Protein AF-A0A3A3YVA7-F1 (afdb_monomer_lite)

Foldseek 3Di:
DAPVVLQVVLVVVCVVVQLDAPLPDRKGWDDWDWDQDPVGIWIWTWIDDPVDPDIEIEIEGPDPCLVPPVQDPPNDSVVSSVVVNNVVSCVSHDDCPPVQVVFDQDPVRYTYDYPCPPD

Secondary structure (DSSP, 8-state):
--HHHHHHHHHHHHHHHTTB-TTSSB-EEEEEEEEEETTEEEEEEEEE-TTSSSEEEEEEEE-GGGG-TTS-TT--HHHHHHHHHHHHHHHHHS--GGGGGGPEE-TT-EEEEETTTT-

Structure (mmCIF, N/CA/C/O backbone):
data_AF-A0A3A3YVA7-F1
#
_entry.id   AF-A0A3A3YVA7-F1
#
loop_
_atom_site.group_PDB
_atom_site.id
_atom_site.type_symbol
_atom_site.label_atom_id
_atom_site.label_alt_id
_atom_site.label_comp_id
_atom_site.label_asym_id
_atom_site.label_entity_id
_atom_site.label_seq_id
_atom_site.pdbx_PDB_ins_code
_atom_site.Cartn_x
_atom_site.Cartn_y
_atom_site.Cartn_z
_atom_site.occupancy
_atom_site.B_iso_or_equiv
_atom_site.auth_seq_id
_atom_site.auth_comp_id
_atom_site.auth_asym_id
_atom_site.auth_atom_id
_atom_site.pdbx_PDB_model_num
ATOM 1 N N . MET A 1 1 ? 15.789 -5.445 -16.934 1.00 52.16 1 MET A N 1
ATOM 2 C CA . MET A 1 1 ? 15.253 -6.389 -15.933 1.00 52.16 1 MET A CA 1
ATOM 3 C C . MET A 1 1 ? 13.742 -6.454 -16.047 1.00 52.16 1 MET A C 1
ATOM 5 O O . MET A 1 1 ? 13.151 -5.417 -16.361 1.00 52.16 1 MET A O 1
ATOM 9 N N . PRO A 1 2 ? 13.124 -7.625 -15.834 1.00 57.41 2 PRO A N 1
ATOM 10 C CA . PRO A 1 2 ? 11.679 -7.713 -15.665 1.00 57.41 2 PRO A CA 1
ATOM 11 C C . PRO A 1 2 ? 11.274 -6.990 -14.370 1.00 57.41 2 PRO A C 1
ATOM 13 O O . PRO A 1 2 ? 12.020 -7.004 -13.392 1.00 57.41 2 PRO A O 1
ATOM 16 N N . PHE A 1 3 ? 10.126 -6.320 -14.386 1.00 57.19 3 PHE A N 1
ATOM 17 C CA . PHE A 1 3 ? 9.582 -5.556 -13.258 1.00 57.19 3 PHE A CA 1
ATOM 18 C C . PHE A 1 3 ? 9.535 -6.372 -11.944 1.00 57.19 3 PHE A C 1
ATOM 20 O O . PHE A 1 3 ? 9.984 -5.893 -10.902 1.00 57.19 3 PHE A O 1
ATOM 27 N N . SER A 1 4 ? 9.185 -7.655 -12.056 1.00 64.56 4 SER A N 1
ATOM 28 C CA . SER A 1 4 ? 9.069 -8.616 -10.950 1.00 64.56 4 SER A CA 1
ATOM 29 C C . SER A 1 4 ? 10.298 -8.770 -10.048 1.00 64.56 4 SER A C 1
ATOM 31 O O . SER A 1 4 ? 10.169 -9.156 -8.885 1.00 64.56 4 SER A O 1
ATOM 33 N N . GLU A 1 5 ? 11.500 -8.473 -10.546 1.00 70.19 5 GLU A N 1
ATOM 34 C CA . GLU A 1 5 ? 12.735 -8.549 -9.760 1.00 70.19 5 GLU A CA 1
ATOM 35 C C . GLU A 1 5 ? 12.891 -7.346 -8.818 1.00 70.19 5 GLU A C 1
ATOM 37 O O . GLU A 1 5 ? 13.269 -7.513 -7.659 1.00 70.19 5 GLU A O 1
ATOM 42 N N . LE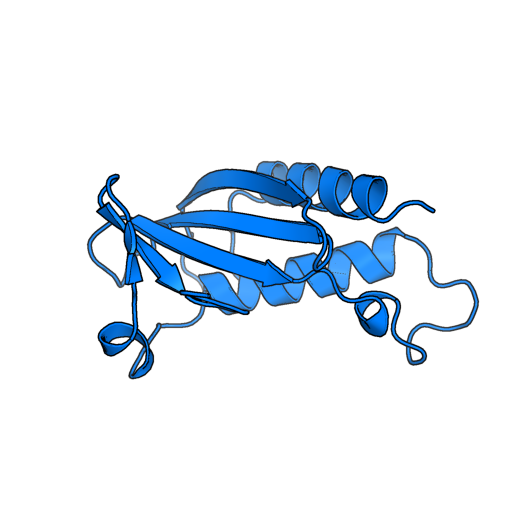U A 1 6 ? 12.519 -6.147 -9.278 1.00 65.88 6 LEU A N 1
ATOM 43 C CA . LEU A 1 6 ? 12.534 -4.923 -8.472 1.00 65.88 6 LEU A CA 1
ATOM 44 C C . LEU A 1 6 ? 11.522 -5.014 -7.327 1.00 65.88 6 LEU A C 1
ATOM 46 O O . LEU A 1 6 ? 11.852 -4.740 -6.175 1.00 65.88 6 LEU A O 1
ATOM 50 N N . ALA A 1 7 ? 10.311 -5.467 -7.635 1.00 65.12 7 ALA A N 1
ATOM 51 C CA . ALA A 1 7 ? 9.268 -5.652 -6.642 1.00 65.12 7 ALA A CA 1
ATOM 52 C C . ALA A 1 7 ? 9.630 -6.707 -5.583 1.00 65.12 7 ALA A C 1
ATOM 54 O O . ALA A 1 7 ? 9.389 -6.500 -4.394 1.00 65.12 7 ALA A O 1
ATOM 55 N N . ARG A 1 8 ? 10.273 -7.816 -5.976 1.00 68.38 8 ARG A N 1
ATOM 56 C CA . ARG A 1 8 ? 10.784 -8.805 -5.010 1.00 68.38 8 ARG A CA 1
ATOM 57 C C . ARG A 1 8 ? 11.834 -8.227 -4.073 1.00 68.38 8 ARG A C 1
ATOM 59 O O . ARG A 1 8 ? 11.801 -8.526 -2.883 1.00 68.38 8 ARG A O 1
ATOM 66 N N . LEU A 1 9 ? 12.764 -7.432 -4.591 1.00 71.88 9 LEU A N 1
ATOM 67 C CA . LEU A 1 9 ? 13.782 -6.793 -3.759 1.00 71.88 9 LEU A CA 1
ATOM 68 C C . LEU A 1 9 ? 13.155 -5.771 -2.803 1.00 71.88 9 LEU A C 1
ATOM 70 O O . LEU A 1 9 ? 13.581 -5.666 -1.657 1.00 71.88 9 LEU A O 1
ATOM 74 N N . LEU A 1 10 ? 12.111 -5.066 -3.243 1.00 68.88 10 LEU A N 1
ATOM 75 C CA . LEU A 1 10 ? 11.416 -4.076 -2.422 1.00 68.88 10 LEU A CA 1
ATOM 76 C C . LEU A 1 10 ? 10.705 -4.749 -1.242 1.00 68.88 10 LEU A C 1
ATOM 78 O O . LEU A 1 10 ? 10.802 -4.282 -0.110 1.00 68.88 10 LEU A O 1
ATOM 82 N N . LEU A 1 11 ? 10.074 -5.903 -1.489 1.00 68.31 11 LEU A N 1
ATOM 83 C CA . LEU A 1 11 ? 9.496 -6.746 -0.441 1.00 68.31 11 LEU A CA 1
ATOM 84 C C . LEU A 1 11 ? 10.544 -7.181 0.594 1.00 68.31 11 LEU A C 1
ATOM 86 O O . LEU A 1 11 ? 10.270 -7.127 1.791 1.00 68.31 11 LEU A O 1
ATOM 90 N N . GLN A 1 12 ? 11.740 -7.582 0.149 1.00 74.19 12 GLN A N 1
ATOM 91 C CA . GLN A 1 12 ? 12.823 -8.005 1.047 1.00 74.19 12 GLN A CA 1
ATOM 92 C C . GLN A 1 12 ? 13.328 -6.863 1.941 1.00 74.19 12 GLN A C 1
ATOM 94 O O . GLN A 1 12 ? 13.602 -7.083 3.121 1.00 74.19 12 GLN A O 1
ATOM 99 N N . GLU A 1 13 ? 13.443 -5.647 1.406 1.00 73.12 13 GLU A N 1
ATOM 100 C CA . GLU A 1 13 ? 13.903 -4.494 2.188 1.00 73.12 13 GLU A CA 1
ATOM 101 C C . GLU A 1 13 ? 12.823 -3.934 3.124 1.00 73.12 13 GLU A C 1
ATOM 103 O O . GLU A 1 13 ? 13.131 -3.529 4.249 1.00 73.12 13 GLU A O 1
ATOM 108 N N . LEU A 1 14 ? 11.547 -3.982 2.735 1.00 70.00 14 LEU A N 1
ATOM 109 C CA . LEU A 1 14 ? 10.436 -3.658 3.638 1.00 70.00 14 LEU A CA 1
ATOM 110 C C . LEU A 1 14 ? 10.373 -4.616 4.835 1.00 70.00 14 LEU A C 1
ATOM 112 O O . LEU A 1 14 ? 10.197 -4.175 5.972 1.00 70.00 14 LEU A O 1
ATOM 116 N N . ASP A 1 15 ? 10.584 -5.913 4.604 1.00 68.69 15 ASP A N 1
ATOM 117 C CA . ASP A 1 15 ? 10.606 -6.917 5.674 1.00 68.69 15 ASP A CA 1
ATOM 118 C C . ASP A 1 15 ? 11.776 -6.681 6.651 1.00 68.69 15 ASP A C 1
ATOM 120 O O . ASP A 1 15 ? 11.616 -6.754 7.872 1.00 68.69 15 ASP A O 1
ATOM 124 N N . ARG A 1 16 ? 12.947 -6.279 6.131 1.00 69.50 16 ARG A N 1
ATOM 125 C CA . ARG A 1 16 ? 14.113 -5.893 6.948 1.00 69.50 16 ARG A CA 1
ATOM 126 C C . ARG A 1 16 ? 13.894 -4.637 7.782 1.00 69.50 16 ARG A C 1
ATOM 128 O O . ARG A 1 16 ? 14.416 -4.551 8.894 1.00 69.50 16 ARG A O 1
ATOM 135 N N . THR A 1 17 ? 13.195 -3.646 7.241 1.00 66.25 17 THR A N 1
ATOM 136 C CA . THR A 1 17 ? 13.058 -2.325 7.874 1.00 66.25 17 THR A CA 1
ATOM 137 C C . THR A 1 17 ? 11.884 -2.242 8.849 1.00 66.25 17 THR A C 1
ATOM 139 O O . THR A 1 17 ? 11.845 -1.313 9.659 1.00 66.25 17 THR A O 1
ATOM 142 N N . GLN A 1 18 ? 10.960 -3.215 8.821 1.00 65.56 18 GLN A N 1
ATOM 143 C CA 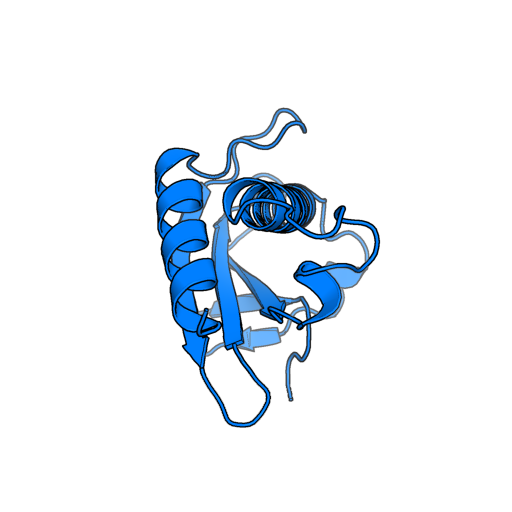. GLN A 1 18 ? 9.759 -3.276 9.668 1.00 65.56 18 GLN A CA 1
ATOM 144 C C . GLN A 1 18 ? 8.984 -1.947 9.739 1.00 65.56 18 GLN A C 1
ATOM 146 O O . GLN A 1 18 ? 8.428 -1.621 10.783 1.00 65.56 18 GLN A O 1
ATOM 151 N N . GLY A 1 19 ? 8.974 -1.150 8.664 1.00 56.72 19 GLY A N 1
ATOM 152 C CA . GLY A 1 19 ? 8.230 0.115 8.625 1.00 56.72 19 GLY A CA 1
ATOM 153 C C . GLY A 1 19 ? 8.725 1.180 9.614 1.00 56.72 19 GLY A C 1
ATOM 154 O O . GLY A 1 19 ? 7.934 1.989 10.108 1.00 56.72 19 GLY A O 1
ATOM 155 N N . ARG A 1 20 ? 10.024 1.203 9.945 1.00 57.00 20 ARG A N 1
ATOM 156 C CA . ARG A 1 20 ? 10.614 2.350 10.652 1.00 57.00 20 ARG A CA 1
ATOM 157 C C . ARG A 1 20 ? 10.578 3.577 9.742 1.00 57.00 20 ARG A C 1
ATOM 159 O O . ARG A 1 20 ? 11.349 3.660 8.797 1.00 57.00 20 ARG A O 1
ATOM 166 N N . THR A 1 21 ? 9.676 4.504 10.051 1.00 56.31 21 THR A N 1
ATOM 167 C CA . THR A 1 21 ? 9.544 5.778 9.339 1.00 56.31 21 THR A CA 1
ATOM 168 C C . THR A 1 21 ? 10.413 6.850 9.995 1.00 56.31 21 THR A C 1
ATOM 170 O O . THR A 1 21 ? 10.596 6.852 11.218 1.00 56.31 21 THR A O 1
ATOM 173 N N . ASP A 1 22 ? 10.901 7.806 9.203 1.00 56.19 22 ASP A N 1
ATOM 174 C CA . ASP A 1 22 ? 11.658 8.967 9.700 1.00 56.19 22 ASP A CA 1
ATOM 175 C C . ASP A 1 22 ? 10.798 9.918 10.560 1.00 56.19 22 ASP A C 1
ATOM 177 O O . ASP A 1 22 ? 11.310 10.791 11.259 1.00 56.19 22 ASP A O 1
ATOM 181 N N . MET A 1 23 ? 9.478 9.708 10.569 1.00 48.94 23 MET A N 1
ATOM 182 C CA . MET A 1 23 ? 8.474 10.506 11.281 1.00 48.94 23 MET A CA 1
ATOM 183 C C . MET A 1 23 ? 8.373 10.186 12.784 1.00 48.94 23 MET A C 1
ATOM 185 O O . MET A 1 23 ? 7.539 10.752 13.486 1.00 48.94 23 MET A O 1
ATOM 189 N N . GLY A 1 24 ? 9.224 9.301 13.313 1.00 51.12 24 GLY A N 1
ATOM 190 C CA . GLY A 1 24 ? 9.321 9.040 14.755 1.00 51.12 24 GLY A CA 1
ATOM 191 C C . GLY A 1 24 ? 8.251 8.100 15.320 1.00 51.12 24 GLY A C 1
ATOM 192 O O . GLY A 1 24 ? 8.207 7.890 16.534 1.00 51.12 24 GLY A O 1
ATOM 193 N N . PHE A 1 25 ? 7.430 7.485 14.464 1.00 57.50 25 PHE A N 1
ATOM 194 C CA . PHE A 1 25 ? 6.500 6.423 14.847 1.00 57.50 25 PHE A CA 1
ATOM 195 C C . PHE A 1 25 ? 6.814 5.139 14.073 1.00 57.50 25 PHE A C 1
ATOM 197 O O . PHE A 1 25 ? 7.067 5.162 12.867 1.00 57.50 25 PHE A O 1
ATOM 204 N N . ALA A 1 26 ? 6.795 4.002 14.770 1.00 65.00 26 ALA A N 1
ATOM 205 C CA . ALA A 1 26 ? 6.950 2.699 14.136 1.00 65.00 26 ALA A CA 1
ATOM 206 C C . ALA A 1 26 ? 5.618 2.287 13.499 1.00 65.00 26 ALA A C 1
ATOM 208 O O . ALA A 1 26 ? 4.628 2.076 14.205 1.00 65.00 26 ALA A O 1
ATOM 209 N N . VAL A 1 27 ? 5.599 2.176 12.172 1.00 71.88 27 VAL A N 1
ATOM 210 C CA . VAL A 1 27 ? 4.495 1.558 11.442 1.00 71.88 27 VAL A CA 1
ATOM 211 C C . VAL A 1 27 ? 4.719 0.053 11.462 1.00 71.88 27 VAL A C 1
ATOM 213 O O . VAL A 1 27 ? 5.770 -0.419 11.048 1.00 71.88 27 VAL A O 1
ATOM 216 N N . ALA A 1 28 ? 3.747 -0.720 11.947 1.00 78.56 28 ALA A N 1
ATOM 217 C CA . ALA A 1 28 ? 3.880 -2.175 11.953 1.00 78.56 28 ALA A CA 1
ATOM 218 C C . ALA A 1 28 ? 3.393 -2.739 10.616 1.00 78.56 28 ALA A C 1
ATOM 220 O O . ALA A 1 28 ? 2.189 -2.742 10.353 1.00 78.56 28 ALA A O 1
ATOM 221 N N . LEU A 1 29 ? 4.316 -3.214 9.780 1.00 80.88 29 LEU A N 1
ATOM 222 C CA . LEU A 1 29 ? 3.978 -3.939 8.555 1.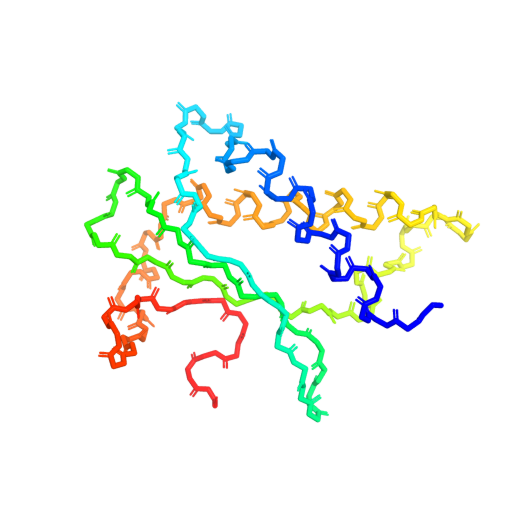00 80.88 29 LEU A CA 1
ATOM 223 C C . LEU A 1 29 ? 3.422 -5.325 8.916 1.00 80.88 29 LEU A C 1
ATOM 225 O O . LEU A 1 29 ? 4.040 -6.065 9.678 1.00 80.88 29 LEU A O 1
ATOM 229 N N . GLU A 1 30 ? 2.251 -5.672 8.384 1.00 84.94 30 GLU A N 1
ATOM 230 C CA . GLU A 1 30 ? 1.601 -6.967 8.629 1.00 84.94 30 GLU A CA 1
ATOM 231 C C . GLU A 1 30 ? 1.764 -7.930 7.454 1.00 84.94 30 GLU A C 1
ATOM 233 O O . GLU A 1 30 ? 1.986 -9.126 7.648 1.00 84.94 30 GLU A O 1
ATOM 238 N N . ARG A 1 31 ? 1.602 -7.427 6.226 1.00 83.62 31 ARG A N 1
ATOM 239 C CA . ARG A 1 31 ? 1.680 -8.242 5.014 1.00 83.62 31 ARG A CA 1
ATOM 240 C C . ARG A 1 31 ? 2.122 -7.389 3.841 1.00 83.62 31 ARG A C 1
ATOM 242 O O . ARG A 1 31 ? 1.612 -6.292 3.650 1.00 83.62 31 ARG A O 1
ATOM 249 N N . THR A 1 32 ? 3.009 -7.924 3.018 1.00 81.62 32 THR A N 1
ATOM 250 C CA . THR A 1 32 ? 3.412 -7.296 1.763 1.00 81.62 32 THR A CA 1
ATOM 251 C C . THR A 1 32 ? 3.412 -8.333 0.645 1.00 81.62 32 THR A C 1
ATOM 253 O O . THR A 1 32 ? 3.777 -9.491 0.860 1.00 81.62 32 THR A O 1
ATOM 256 N N . TRP A 1 33 ? 2.940 -7.957 -0.541 1.00 82.81 33 TRP A N 1
ATOM 257 C CA . TRP A 1 33 ? 3.016 -8.814 -1.725 1.00 82.81 33 TRP A CA 1
ATOM 258 C C . TRP A 1 33 ? 3.019 -7.992 -3.007 1.00 82.81 33 TRP A C 1
ATOM 260 O O . TRP A 1 33 ? 2.652 -6.818 -3.022 1.00 82.81 33 TRP A O 1
ATOM 270 N N . LEU A 1 34 ? 3.444 -8.644 -4.084 1.00 81.75 34 LEU A N 1
ATOM 271 C CA . LEU A 1 34 ? 3.374 -8.105 -5.428 1.00 81.75 34 LEU A CA 1
ATOM 272 C C . LEU A 1 34 ? 2.089 -8.584 -6.102 1.00 81.75 34 LEU A C 1
ATOM 274 O O . LEU A 1 34 ? 1.832 -9.787 -6.176 1.00 81.75 34 LEU A O 1
ATOM 278 N N . GLU A 1 35 ? 1.308 -7.640 -6.596 1.00 83.69 35 GLU A N 1
ATOM 279 C CA . GLU A 1 35 ? 0.205 -7.857 -7.521 1.00 83.69 35 GLU A CA 1
ATOM 280 C C . GLU A 1 35 ? 0.733 -7.664 -8.945 1.00 83.69 35 GLU A C 1
ATOM 282 O O . GLU A 1 35 ? 1.439 -6.695 -9.216 1.00 83.69 35 GLU A O 1
ATOM 287 N N . VAL A 1 36 ? 0.444 -8.613 -9.835 1.00 81.38 36 VAL A N 1
ATOM 288 C CA . VAL A 1 36 ? 0.841 -8.559 -11.247 1.00 81.38 36 VAL A CA 1
ATOM 289 C C . VAL A 1 36 ? -0.410 -8.793 -12.079 1.00 81.38 36 VAL A C 1
ATOM 291 O O . VAL A 1 36 ? -0.995 -9.876 -12.001 1.00 81.38 36 VAL A O 1
ATOM 294 N N . ASP A 1 37 ? -0.811 -7.790 -12.852 1.00 77.31 37 ASP A N 1
ATOM 295 C CA . ASP A 1 37 ? -1.968 -7.833 -13.743 1.00 77.31 37 ASP A CA 1
ATOM 296 C C . ASP A 1 37 ? -1.652 -7.194 -15.110 1.00 77.31 37 ASP A C 1
ATOM 298 O O . ASP A 1 37 ? -0.520 -6.786 -15.384 1.00 77.31 37 ASP A O 1
ATOM 302 N N . ASP A 1 38 ? -2.650 -7.138 -15.996 1.00 71.56 38 ASP A N 1
ATOM 303 C CA . ASP A 1 38 ? -2.510 -6.565 -17.343 1.00 71.56 38 ASP A CA 1
ATOM 304 C C . ASP A 1 38 ? -2.200 -5.050 -17.329 1.00 71.56 38 ASP A C 1
ATOM 306 O O . ASP A 1 38 ? -1.732 -4.504 -18.330 1.00 71.56 38 ASP A O 1
ATOM 310 N N . GLY A 1 39 ? -2.455 -4.364 -16.210 1.00 68.50 39 GLY A N 1
ATOM 311 C CA . GLY A 1 39 ? -2.167 -2.950 -15.971 1.00 68.50 39 GLY A CA 1
ATOM 312 C C . GLY A 1 39 ? -0.780 -2.681 -15.377 1.00 68.50 39 GLY A C 1
ATOM 313 O O . GLY A 1 39 ? -0.375 -1.518 -15.304 1.00 68.50 39 GLY A O 1
ATOM 314 N N . GLY A 1 40 ? -0.034 -3.722 -14.998 1.00 77.44 40 GLY A N 1
ATOM 315 C CA . GLY A 1 40 ? 1.345 -3.626 -14.532 1.00 77.44 40 GLY A CA 1
ATOM 316 C C . GLY A 1 40 ? 1.591 -4.363 -13.220 1.00 77.44 40 GLY A C 1
ATOM 317 O O . GLY A 1 40 ? 0.863 -5.270 -12.823 1.00 77.44 40 GLY A O 1
ATOM 318 N N . GLU A 1 41 ? 2.673 -3.984 -12.549 1.00 80.69 41 GLU A N 1
ATOM 319 C CA . GLU A 1 41 ? 3.011 -4.520 -11.237 1.00 80.69 41 GLU A CA 1
ATOM 320 C C . GLU A 1 41 ? 2.682 -3.496 -10.157 1.00 80.69 41 GLU A C 1
ATOM 322 O O . GLU A 1 41 ? 3.019 -2.322 -10.293 1.00 80.69 41 GLU A O 1
ATOM 327 N N . ALA A 1 42 ? 2.050 -3.932 -9.071 1.00 81.50 42 ALA A N 1
ATOM 328 C CA . ALA A 1 42 ? 1.730 -3.090 -7.927 1.00 81.50 42 ALA A CA 1
ATOM 329 C C . ALA A 1 42 ? 2.227 -3.724 -6.629 1.00 81.50 42 ALA A C 1
ATOM 331 O O . ALA A 1 42 ? 2.020 -4.912 -6.372 1.00 81.50 42 ALA A O 1
ATOM 332 N N . LEU A 1 43 ? 2.851 -2.924 -5.771 1.00 81.69 43 LEU A N 1
ATOM 333 C CA . LEU A 1 43 ? 3.161 -3.341 -4.414 1.00 81.69 43 LEU A CA 1
ATOM 334 C C . LEU A 1 43 ? 1.939 -3.110 -3.522 1.00 81.69 43 LEU A C 1
ATOM 336 O O . LEU A 1 43 ? 1.428 -1.995 -3.420 1.00 81.69 43 LEU A O 1
ATOM 340 N N . ARG A 1 44 ? 1.517 -4.163 -2.825 1.00 85.94 44 ARG A N 1
ATOM 341 C CA . ARG A 1 44 ? 0.492 -4.113 -1.785 1.00 85.94 44 ARG A CA 1
ATOM 342 C C . ARG A 1 44 ? 1.154 -4.198 -0.420 1.00 85.94 44 ARG A C 1
ATOM 344 O O . ARG A 1 44 ? 1.918 -5.128 -0.158 1.00 85.94 44 ARG A O 1
ATOM 351 N N . VAL A 1 45 ? 0.835 -3.251 0.454 1.00 85.81 45 VAL A N 1
ATOM 352 C CA . VAL A 1 45 ? 1.363 -3.172 1.819 1.00 85.81 45 VAL A CA 1
ATOM 353 C C . VAL A 1 45 ? 0.208 -3.042 2.797 1.00 85.81 45 VAL A C 1
ATOM 355 O O . VAL A 1 45 ? -0.499 -2.043 2.787 1.00 85.81 45 VAL A O 1
ATOM 358 N N . VAL A 1 46 ? 0.032 -4.031 3.666 1.00 87.81 46 VAL A N 1
ATOM 359 C CA . VAL A 1 46 ? -0.889 -3.970 4.803 1.00 87.81 46 VAL A CA 1
ATOM 360 C C . VAL A 1 46 ? -0.098 -3.627 6.051 1.00 87.81 46 VAL A C 1
ATOM 362 O O . VAL A 1 46 ? 0.914 -4.267 6.349 1.00 87.81 46 VAL A O 1
ATOM 365 N N . TYR A 1 47 ? -0.560 -2.624 6.786 1.00 86.25 47 TYR A N 1
ATOM 366 C CA . TYR A 1 47 ? 0.141 -2.081 7.937 1.00 86.25 47 TYR A CA 1
ATOM 367 C C . TYR A 1 47 ? -0.814 -1.558 9.013 1.00 86.25 47 TYR A C 1
ATOM 369 O O . TYR A 1 47 ? -1.994 -1.294 8.770 1.00 86.25 47 TYR A O 1
ATOM 377 N N . ARG A 1 48 ? -0.285 -1.385 10.227 1.00 85.00 48 ARG A N 1
ATOM 378 C CA . ARG A 1 48 ? -0.945 -0.650 11.310 1.00 85.00 48 ARG A CA 1
ATOM 379 C C . ARG A 1 48 ? -0.262 0.681 11.531 1.00 85.00 48 ARG A C 1
ATOM 381 O O . ARG A 1 48 ? 0.931 0.733 11.831 1.00 85.00 48 ARG A O 1
ATOM 388 N N . HIS A 1 49 ? -1.055 1.739 11.458 1.00 79.62 49 HIS A N 1
ATOM 389 C CA . HIS A 1 49 ? -0.607 3.082 11.771 1.00 79.62 49 HIS A CA 1
ATOM 390 C C . HIS A 1 49 ? -1.029 3.459 13.198 1.00 79.62 49 HIS A C 1
ATOM 392 O O . HIS A 1 49 ? -2.194 3.287 13.547 1.00 79.62 49 HIS A O 1
ATOM 398 N N . PRO A 1 50 ? -0.140 4.009 14.041 1.00 77.00 50 PRO A N 1
ATOM 399 C CA . PRO A 1 50 ? -0.456 4.288 15.445 1.00 77.00 50 PRO A CA 1
ATOM 400 C C . PRO A 1 50 ? -1.548 5.350 15.637 1.00 77.00 50 PRO A C 1
ATOM 402 O O . PRO A 1 50 ? -2.204 5.371 16.675 1.00 77.00 50 PRO A O 1
ATOM 405 N N . LEU A 1 51 ? -1.757 6.221 14.643 1.00 77.19 51 LEU A N 1
ATOM 406 C CA . LEU A 1 51 ? -2.798 7.257 14.675 1.00 77.19 51 LEU A CA 1
ATOM 407 C C . LEU A 1 51 ? -4.127 6.822 14.033 1.00 77.19 51 LEU A C 1
ATOM 409 O O . LEU A 1 51 ? -5.080 7.594 14.071 1.00 77.19 51 LEU A O 1
ATOM 413 N N . HIS A 1 52 ? -4.204 5.621 13.444 1.00 75.94 52 HIS A N 1
ATOM 414 C CA . HIS A 1 52 ? -5.422 5.114 12.802 1.00 75.94 52 HIS A CA 1
ATOM 415 C C . HIS A 1 52 ? -5.830 3.767 13.388 1.00 75.94 52 HIS A C 1
ATOM 417 O O . HIS A 1 52 ? -5.040 2.832 13.474 1.00 75.94 52 HIS A O 1
ATOM 423 N N . GLY A 1 53 ? -7.094 3.658 13.795 1.00 76.69 53 GLY A N 1
ATOM 424 C CA . GLY A 1 53 ? -7.645 2.392 14.263 1.00 76.69 53 GLY A CA 1
ATOM 425 C C . GLY A 1 53 ? -7.859 1.422 13.101 1.00 76.69 53 GLY A C 1
ATOM 426 O O . GLY A 1 53 ? -8.542 1.755 12.136 1.00 76.69 53 GLY A O 1
ATOM 427 N N . GLY A 1 54 ? -7.324 0.205 13.217 1.00 84.25 54 GLY A N 1
ATOM 428 C CA . GLY A 1 54 ? -7.545 -0.878 12.253 1.00 84.25 54 GLY A CA 1
ATOM 429 C C . GLY A 1 54 ? -6.344 -1.173 11.352 1.00 84.25 54 GLY A C 1
ATOM 430 O O . GLY A 1 54 ? -5.219 -0.766 11.640 1.00 84.25 54 GLY A O 1
ATOM 431 N N . ARG A 1 55 ? -6.590 -1.954 10.295 1.00 89.38 55 ARG A N 1
ATOM 432 C CA . ARG A 1 55 ? -5.594 -2.318 9.280 1.00 89.38 55 ARG A CA 1
ATOM 433 C C . ARG A 1 55 ? -5.736 -1.394 8.079 1.00 89.38 55 ARG A C 1
ATOM 435 O O . ARG A 1 55 ? -6.843 -1.230 7.568 1.00 89.38 55 ARG A O 1
ATOM 442 N N . LEU A 1 56 ? -4.624 -0.820 7.642 1.00 88.62 56 LEU A N 1
ATOM 443 C CA . LEU A 1 56 ? -4.539 -0.001 6.439 1.00 88.62 56 LEU A CA 1
ATOM 444 C C . LEU A 1 56 ? -3.848 -0.790 5.335 1.00 88.62 56 LEU A C 1
ATOM 446 O O . LEU A 1 56 ? -2.955 -1.588 5.614 1.00 88.62 56 LEU A O 1
ATOM 450 N N . GLY A 1 57 ? -4.260 -0.556 4.097 1.00 89.38 57 GLY A N 1
ATOM 451 C CA . GLY A 1 57 ? -3.655 -1.122 2.902 1.00 89.38 57 GLY A CA 1
ATOM 452 C C . GLY A 1 57 ? -3.206 -0.013 1.957 1.00 89.38 57 GLY A C 1
ATOM 453 O O . GLY A 1 57 ? -4.009 0.832 1.586 1.00 89.38 57 GLY A O 1
ATOM 454 N N . LEU A 1 58 ? -1.945 -0.015 1.546 1.00 86.31 58 LEU A N 1
ATOM 455 C CA . LEU A 1 58 ? -1.414 0.866 0.509 1.00 86.31 58 LEU A CA 1
ATOM 456 C C . LEU A 1 58 ? -1.160 0.043 -0.759 1.00 86.31 58 LEU A C 1
ATOM 458 O O . LEU A 1 58 ? -0.505 -1.002 -0.697 1.00 86.31 58 LEU A O 1
ATOM 462 N N . ARG A 1 59 ? -1.673 0.510 -1.900 1.00 85.62 59 ARG A N 1
ATOM 463 C CA . ARG A 1 59 ? -1.329 0.001 -3.234 1.00 85.62 59 ARG A CA 1
ATOM 464 C C . ARG A 1 59 ? -0.491 1.055 -3.958 1.00 85.62 59 ARG A C 1
ATOM 466 O O . ARG A 1 59 ? -0.971 2.164 -4.161 1.00 85.62 59 ARG A O 1
ATOM 473 N N . VAL A 1 60 ? 0.732 0.707 -4.348 1.00 81.94 60 VAL A N 1
ATOM 474 C CA . VAL A 1 60 ? 1.614 1.578 -5.144 1.00 81.94 60 VAL A CA 1
ATOM 475 C C . VAL A 1 60 ? 1.877 0.903 -6.477 1.00 81.94 60 VAL A C 1
ATOM 477 O O . VAL A 1 60 ? 2.381 -0.224 -6.503 1.00 81.94 60 VAL A O 1
ATOM 480 N N . LEU A 1 61 ? 1.532 1.566 -7.579 1.00 79.19 61 LEU A N 1
ATOM 481 C CA . LEU A 1 61 ? 1.888 1.073 -8.904 1.00 79.19 61 LEU A CA 1
ATOM 482 C C . LEU A 1 61 ? 3.395 1.206 -9.095 1.00 79.19 61 LEU A C 1
ATOM 484 O O . LEU A 1 61 ? 3.966 2.278 -8.939 1.00 79.19 61 LEU A O 1
ATOM 488 N N . VAL A 1 62 ? 4.057 0.126 -9.488 1.00 76.56 62 VAL A N 1
ATOM 489 C CA . VAL A 1 62 ? 5.444 0.196 -9.930 1.00 76.56 62 VAL A CA 1
ATOM 490 C C . VAL A 1 62 ? 5.391 0.649 -11.392 1.00 76.56 62 VAL A C 1
ATOM 492 O O . VAL A 1 62 ? 5.242 -0.144 -12.314 1.00 76.56 62 VAL A O 1
ATOM 495 N N . HIS A 1 63 ? 5.438 1.958 -11.617 1.00 69.62 63 HIS A N 1
ATOM 496 C CA . HIS A 1 63 ? 5.524 2.558 -12.952 1.00 69.62 63 HIS A CA 1
ATOM 497 C C . HIS A 1 63 ? 6.936 2.490 -13.554 1.00 69.62 63 HIS A C 1
ATOM 499 O O . HIS A 1 63 ? 7.935 2.433 -12.831 1.00 69.62 63 HIS A O 1
ATOM 505 N N . GLU A 1 64 ? 7.039 2.550 -14.893 1.00 58.38 64 GLU A N 1
ATOM 506 C CA . GLU A 1 64 ? 8.335 2.625 -15.597 1.00 58.38 64 GLU A CA 1
ATOM 507 C C . GLU A 1 64 ? 9.122 3.876 -15.205 1.00 58.38 64 GLU A C 1
ATOM 509 O O . GLU A 1 64 ? 10.348 3.848 -15.190 1.00 58.38 64 GLU A O 1
ATOM 514 N N . GLU A 1 65 ? 8.434 4.947 -14.821 1.00 57.88 65 GLU A N 1
ATOM 515 C CA . GLU A 1 65 ? 9.026 6.206 -14.375 1.00 57.88 65 GLU A CA 1
ATOM 516 C C . GLU A 1 65 ? 9.675 6.147 -12.984 1.00 57.88 65 GLU A C 1
ATOM 518 O O . GLU A 1 65 ? 10.480 7.020 -12.670 1.00 57.88 65 GLU A O 1
ATOM 523 N N . HIS A 1 66 ? 9.473 5.081 -12.199 1.00 58.50 66 HIS A N 1
ATOM 524 C CA . HIS A 1 66 ? 10.347 4.794 -11.049 1.00 58.50 66 HIS A CA 1
ATOM 525 C C . HIS A 1 66 ? 11.756 4.371 -11.494 1.00 58.50 66 HIS A C 1
ATOM 527 O O . HIS A 1 66 ? 12.708 4.445 -10.723 1.00 58.50 66 HIS A O 1
ATOM 533 N N . ARG A 1 67 ? 11.945 4.027 -12.777 1.00 53.59 67 ARG A N 1
ATOM 534 C CA . ARG A 1 67 ? 13.263 3.993 -13.440 1.00 53.59 67 ARG A CA 1
ATOM 535 C C . ARG A 1 67 ? 13.698 5.380 -13.935 1.00 53.59 67 ARG A C 1
ATOM 537 O O . ARG A 1 67 ? 14.446 5.452 -14.905 1.00 53.59 67 ARG A O 1
ATOM 544 N N . SER A 1 68 ? 13.179 6.442 -13.311 1.00 43.91 68 SER A N 1
ATOM 545 C CA . SER A 1 68 ? 13.154 7.844 -13.748 1.00 43.91 68 SER A CA 1
ATOM 546 C C . SER A 1 68 ? 14.328 8.271 -14.634 1.00 43.91 68 SER A C 1
ATOM 548 O O . SER A 1 68 ? 15.470 7.993 -14.287 1.00 43.91 68 SER A O 1
ATOM 550 N N . PRO A 1 69 ? 14.114 9.060 -15.704 1.00 45.38 69 PRO A N 1
ATOM 551 C CA . PRO A 1 69 ? 15.203 9.669 -16.477 1.00 45.38 69 PRO A CA 1
ATOM 552 C C . PRO A 1 69 ? 16.073 10.660 -15.671 1.00 45.38 69 PRO A C 1
ATOM 554 O O . PRO A 1 69 ? 17.096 11.116 -16.178 1.00 45.38 69 PRO A O 1
ATOM 557 N N . LEU A 1 70 ? 15.686 11.007 -14.432 1.00 46.47 70 LEU A N 1
ATOM 558 C CA . LEU A 1 70 ? 16.524 11.748 -13.474 1.00 46.47 70 LEU A CA 1
ATOM 559 C C . LEU A 1 70 ? 17.579 10.868 -12.794 1.00 46.47 70 LEU A C 1
ATOM 561 O O . LEU A 1 70 ? 18.544 11.379 -12.225 1.00 46.47 70 LEU A O 1
ATOM 565 N N . LEU A 1 71 ? 17.403 9.551 -12.851 1.00 47.81 71 LEU A N 1
ATOM 566 C CA . LEU A 1 71 ? 18.434 8.607 -12.488 1.00 47.81 71 LEU A CA 1
ATOM 567 C C . LEU A 1 71 ? 19.449 8.576 -13.643 1.00 47.81 71 LEU A C 1
ATOM 569 O O . LEU A 1 71 ? 19.058 8.336 -14.789 1.00 47.81 71 LEU A O 1
ATOM 573 N N . PRO A 1 72 ? 20.741 8.860 -13.387 1.00 47.28 72 PRO A N 1
ATOM 574 C CA . PRO A 1 72 ? 21.763 8.849 -14.427 1.00 47.28 72 PRO A CA 1
ATOM 575 C C . PRO A 1 72 ? 21.684 7.549 -15.228 1.00 47.28 72 PRO A C 1
ATOM 577 O O . PRO A 1 72 ? 21.433 6.495 -14.649 1.00 47.28 72 PRO A O 1
ATOM 580 N N . ALA A 1 73 ? 21.915 7.590 -16.541 1.00 42.53 73 ALA A N 1
ATOM 581 C CA . ALA A 1 73 ? 22.010 6.370 -17.337 1.00 42.53 73 ALA A CA 1
ATOM 582 C C . ALA A 1 73 ? 23.052 5.427 -16.697 1.00 42.53 73 ALA A C 1
ATOM 584 O O . ALA A 1 73 ? 24.245 5.726 -16.705 1.00 42.53 73 ALA A O 1
ATOM 585 N N . GLY A 1 74 ? 22.586 4.330 -16.088 1.00 50.69 74 GLY A N 1
ATOM 586 C CA . GLY A 1 74 ? 23.406 3.441 -15.254 1.00 50.69 74 GLY A CA 1
ATOM 587 C C . GLY A 1 74 ? 23.075 3.433 -13.757 1.00 50.69 74 GLY A C 1
ATOM 588 O O . GLY A 1 74 ? 23.760 2.731 -13.018 1.00 50.69 74 GLY A O 1
ATOM 589 N N . ALA A 1 75 ? 22.048 4.156 -13.298 1.00 52.09 75 ALA A N 1
ATOM 590 C CA . ALA A 1 75 ? 21.585 4.071 -11.920 1.00 52.09 75 ALA A CA 1
ATOM 591 C C . ALA A 1 75 ? 21.296 2.621 -11.555 1.00 52.09 75 ALA A C 1
ATOM 593 O O . ALA A 1 75 ? 20.558 1.896 -12.235 1.00 52.09 75 ALA A O 1
ATOM 594 N N . HIS A 1 76 ? 21.976 2.190 -10.504 1.00 62.41 76 HIS A N 1
ATOM 595 C CA . HIS A 1 76 ? 21.955 0.812 -10.089 1.00 62.41 76 HIS A CA 1
ATOM 596 C C . HIS A 1 76 ? 20.568 0.502 -9.530 1.00 62.41 76 HIS A C 1
ATOM 598 O O . HIS A 1 76 ? 19.911 1.352 -8.941 1.00 62.41 76 HIS A O 1
ATOM 604 N N . LEU A 1 77 ? 20.129 -0.743 -9.689 1.00 63.72 77 LEU A N 1
ATOM 605 C CA . LEU A 1 77 ? 18.907 -1.294 -9.098 1.00 63.72 77 LEU A CA 1
ATOM 606 C C . LEU A 1 77 ? 18.648 -0.824 -7.652 1.00 63.72 77 LEU A C 1
ATOM 608 O O . LEU A 1 77 ? 17.509 -0.566 -7.283 1.00 63.72 77 LEU A O 1
ATOM 612 N N . ALA A 1 78 ? 19.713 -0.654 -6.866 1.00 65.06 78 ALA A N 1
ATOM 613 C CA . ALA A 1 78 ? 19.665 -0.135 -5.505 1.00 65.06 78 ALA A CA 1
ATOM 614 C C . ALA A 1 78 ? 19.093 1.294 -5.385 1.00 65.06 78 ALA A C 1
ATOM 616 O O . ALA A 1 78 ? 18.399 1.581 -4.416 1.00 65.06 78 ALA A O 1
ATOM 617 N N . ASP A 1 79 ? 19.344 2.182 -6.351 1.00 66.75 79 ASP A N 1
ATOM 618 C CA . ASP A 1 79 ? 18.851 3.564 -6.323 1.00 66.75 79 ASP A CA 1
ATOM 619 C C . ASP A 1 79 ? 17.343 3.625 -6.573 1.00 66.75 79 ASP A C 1
ATOM 621 O O . ASP A 1 79 ? 16.630 4.306 -5.839 1.00 66.75 79 ASP A O 1
ATOM 625 N N . VAL A 1 80 ? 16.856 2.858 -7.557 1.00 66.94 80 VAL A N 1
ATOM 626 C CA . VAL A 1 80 ? 15.417 2.697 -7.835 1.00 66.94 80 VAL A CA 1
ATOM 627 C C . VAL A 1 80 ? 14.711 2.096 -6.623 1.00 66.94 80 VAL A C 1
ATOM 629 O O . VAL A 1 80 ? 13.667 2.584 -6.197 1.00 66.94 80 VAL A O 1
ATOM 632 N N . LEU A 1 81 ? 15.313 1.057 -6.037 1.00 69.81 81 LEU A N 1
ATOM 633 C CA . LEU A 1 81 ? 14.796 0.408 -4.839 1.00 69.81 81 LEU A CA 1
ATOM 634 C C . LEU A 1 81 ? 14.666 1.388 -3.674 1.00 69.81 81 LEU A C 1
ATOM 636 O O . LEU A 1 81 ? 13.654 1.392 -2.985 1.00 69.81 81 LEU A O 1
ATOM 640 N N . ARG A 1 82 ? 15.688 2.223 -3.463 1.00 71.81 82 ARG A N 1
ATOM 641 C CA . ARG A 1 82 ? 15.716 3.209 -2.383 1.00 71.81 82 ARG A CA 1
ATOM 642 C C . ARG A 1 82 ? 14.632 4.269 -2.554 1.00 71.81 82 ARG A C 1
ATOM 644 O O . ARG A 1 82 ? 14.003 4.617 -1.565 1.00 71.81 82 ARG A O 1
ATOM 651 N N . VAL A 1 83 ? 14.419 4.774 -3.772 1.00 73.81 83 VAL A N 1
ATOM 652 C CA . VAL A 1 83 ? 13.367 5.771 -4.047 1.00 73.81 83 VAL A CA 1
ATOM 653 C C . VAL A 1 83 ? 11.989 5.182 -3.758 1.00 73.81 83 VAL A C 1
ATOM 655 O O . VAL A 1 83 ? 11.251 5.750 -2.963 1.00 73.81 83 VAL A O 1
ATOM 658 N N . LEU A 1 84 ? 11.690 3.999 -4.301 1.00 71.44 84 LEU A N 1
ATOM 659 C CA . LEU A 1 84 ? 10.419 3.314 -4.048 1.00 71.44 84 LEU A CA 1
ATOM 660 C C . LEU A 1 84 ? 10.218 2.978 -2.566 1.00 71.44 84 LEU A C 1
ATOM 662 O O . LEU A 1 84 ? 9.121 3.117 -2.034 1.00 71.44 84 LEU A O 1
ATOM 666 N N . LEU A 1 85 ? 11.275 2.537 -1.880 1.00 75.00 85 LEU A N 1
ATOM 667 C CA . LEU A 1 85 ? 11.216 2.257 -0.449 1.00 75.00 85 LEU A CA 1
ATOM 668 C C . LEU A 1 85 ? 10.915 3.529 0.348 1.00 75.00 85 LEU A C 1
ATOM 670 O O . LEU A 1 85 ? 10.125 3.469 1.287 1.00 75.00 85 LEU A O 1
ATOM 674 N N . GLN A 1 86 ? 11.514 4.660 -0.033 1.00 75.69 86 GLN A N 1
ATOM 675 C CA . GLN A 1 86 ? 11.242 5.951 0.588 1.00 75.69 86 GLN A CA 1
ATOM 676 C C . GLN A 1 86 ? 9.790 6.372 0.353 1.00 75.69 86 GLN A C 1
ATOM 678 O O . GLN A 1 86 ? 9.105 6.666 1.320 1.00 75.69 86 GLN A O 1
ATOM 683 N N . GLU A 1 87 ? 9.292 6.320 -0.883 1.00 77.56 87 GLU A N 1
ATOM 684 C CA . GLU A 1 87 ? 7.905 6.680 -1.212 1.00 77.56 87 GLU A CA 1
ATOM 685 C C . GLU A 1 87 ? 6.893 5.834 -0.433 1.00 77.56 87 GLU A C 1
ATOM 687 O O . GLU A 1 87 ? 5.955 6.370 0.153 1.00 77.56 87 GLU A O 1
ATOM 692 N N . VAL A 1 88 ? 7.111 4.516 -0.358 1.00 77.38 88 VAL A N 1
ATOM 693 C CA . VAL A 1 88 ? 6.271 3.618 0.445 1.00 77.38 88 VAL A CA 1
ATOM 694 C C . VAL A 1 88 ? 6.360 3.977 1.926 1.00 77.38 88 VAL A C 1
ATOM 696 O O . VAL A 1 88 ? 5.332 4.036 2.594 1.00 77.38 88 VAL A O 1
ATOM 699 N N . THR A 1 89 ? 7.564 4.218 2.450 1.00 76.06 89 THR A N 1
ATOM 700 C CA . THR A 1 89 ? 7.790 4.539 3.870 1.00 76.06 89 THR A CA 1
ATOM 701 C C . THR A 1 89 ? 7.162 5.879 4.257 1.00 76.06 89 THR A C 1
ATOM 703 O O . THR A 1 89 ? 6.525 5.978 5.308 1.00 76.06 89 THR A O 1
ATOM 706 N N . ASP A 1 90 ? 7.290 6.884 3.396 1.00 77.75 90 ASP A N 1
ATOM 707 C CA . ASP A 1 90 ? 6.694 8.206 3.565 1.00 77.75 90 ASP A CA 1
ATOM 708 C C . ASP A 1 90 ? 5.170 8.104 3.521 1.00 77.75 90 ASP A C 1
ATOM 710 O O . ASP A 1 90 ? 4.499 8.581 4.436 1.00 77.75 90 ASP A O 1
ATOM 714 N N . ALA A 1 91 ? 4.621 7.390 2.532 1.00 77.75 91 ALA A N 1
ATOM 715 C CA . ALA A 1 91 ? 3.184 7.185 2.402 1.00 77.75 91 ALA A CA 1
ATOM 716 C C . ALA A 1 91 ? 2.595 6.463 3.624 1.00 77.75 91 ALA A C 1
ATOM 718 O O . ALA A 1 91 ? 1.597 6.911 4.186 1.00 77.75 91 ALA A O 1
ATOM 719 N N . VAL A 1 92 ? 3.207 5.369 4.097 1.00 76.50 92 VAL A N 1
ATOM 720 C CA . VAL A 1 92 ? 2.685 4.661 5.282 1.00 76.50 92 VAL A CA 1
ATOM 721 C C . VAL A 1 92 ? 2.858 5.457 6.576 1.00 76.50 92 VAL A C 1
ATOM 723 O O . VAL A 1 92 ? 2.095 5.227 7.513 1.00 76.50 92 VAL A O 1
ATOM 726 N N . GLY A 1 93 ? 3.840 6.361 6.645 1.00 71.38 93 GLY A N 1
ATOM 727 C CA . GLY A 1 93 ? 4.076 7.253 7.782 1.00 71.38 93 GLY A CA 1
ATOM 728 C C . GLY A 1 93 ? 3.221 8.522 7.777 1.00 71.38 93 GLY A C 1
ATOM 729 O O . GLY A 1 93 ? 3.111 9.188 8.811 1.00 71.38 93 GLY A O 1
ATOM 730 N N . GLU A 1 94 ? 2.616 8.873 6.642 1.00 72.25 94 GLU A N 1
ATOM 731 C CA . GLU A 1 94 ? 1.796 10.069 6.525 1.00 72.25 94 GLU A CA 1
ATOM 732 C C . GLU A 1 94 ? 0.425 9.869 7.204 1.00 72.25 94 GLU A C 1
ATOM 734 O O . GLU A 1 94 ? -0.286 8.886 6.957 1.00 72.25 94 GLU A O 1
ATOM 739 N N . PRO A 1 95 ? -0.017 10.805 8.065 1.00 66.94 95 PRO A N 1
ATOM 740 C CA . PRO A 1 95 ? -1.373 10.775 8.583 1.00 66.94 95 PRO A CA 1
ATOM 741 C C . PRO A 1 95 ? -2.369 10.917 7.425 1.00 66.94 95 PRO A C 1
ATOM 743 O O . PRO A 1 95 ? -2.444 11.975 6.809 1.00 66.94 95 PRO A O 1
ATOM 746 N N . LEU A 1 96 ? -3.206 9.896 7.193 1.00 67.62 96 LEU A N 1
ATOM 747 C CA . LEU A 1 96 ? -4.193 9.878 6.093 1.00 67.62 96 LEU A CA 1
ATOM 748 C C . LEU A 1 96 ? -5.097 11.124 5.990 1.00 67.62 96 LEU A C 1
ATOM 750 O O . LEU A 1 96 ? -5.702 11.357 4.946 1.00 67.62 96 LEU A O 1
ATOM 754 N N . GLY A 1 97 ? -5.226 11.921 7.057 1.00 66.12 97 GLY A N 1
ATOM 755 C CA . GLY A 1 97 ? -5.866 13.235 7.017 1.00 66.12 97 GLY A CA 1
ATOM 756 C C . GLY A 1 97 ? -7.255 13.203 6.373 1.00 66.12 97 GLY A C 1
ATOM 757 O O . GLY A 1 97 ? -8.153 12.509 6.844 1.00 66.12 97 GLY A O 1
ATOM 758 N N . ARG A 1 98 ? -7.431 13.962 5.283 1.00 56.62 98 ARG A N 1
ATOM 759 C CA . ARG A 1 98 ? -8.697 14.038 4.527 1.00 56.62 98 ARG A CA 1
ATOM 760 C C . ARG A 1 98 ? -8.979 12.795 3.673 1.00 56.62 98 ARG A C 1
ATOM 762 O O . ARG A 1 98 ? -10.136 12.561 3.337 1.00 56.62 98 ARG A O 1
ATOM 769 N N . SER A 1 99 ? -7.963 11.994 3.365 1.00 66.88 99 SER A N 1
ATOM 770 C CA . SER A 1 99 ? -8.080 10.759 2.582 1.00 66.88 99 SER A CA 1
ATOM 771 C C . SER A 1 99 ? -8.692 9.608 3.385 1.00 66.88 99 SER A C 1
ATOM 773 O O . SER A 1 99 ? -9.161 8.642 2.795 1.00 66.88 99 SER A O 1
ATOM 775 N N . ALA A 1 100 ? -8.783 9.730 4.717 1.00 67.38 100 ALA A N 1
ATOM 776 C CA . ALA A 1 100 ? -9.420 8.729 5.577 1.00 67.38 100 ALA A CA 1
ATOM 777 C C . ALA A 1 100 ? -10.900 8.467 5.223 1.00 67.38 100 ALA A C 1
ATOM 779 O O . ALA A 1 100 ? -11.398 7.366 5.428 1.00 67.38 100 ALA A O 1
ATOM 780 N N . GLY A 1 101 ? -11.604 9.460 4.665 1.00 66.69 101 GLY A N 1
ATOM 781 C CA . GLY A 1 101 ? -12.990 9.302 4.205 1.00 66.69 101 GLY A CA 1
ATOM 782 C C . GLY A 1 101 ? -13.140 8.639 2.831 1.00 66.69 101 GLY A C 1
ATOM 783 O O . GLY A 1 101 ? -14.264 8.384 2.412 1.00 66.69 101 GLY A O 1
ATOM 784 N N . LEU A 1 102 ? -12.031 8.393 2.127 1.00 74.94 102 LEU A N 1
ATOM 785 C CA . LEU A 1 102 ? -11.993 7.805 0.783 1.00 74.94 102 LEU A CA 1
ATOM 786 C C . LEU A 1 102 ? -11.465 6.365 0.792 1.00 74.94 102 LEU A C 1
ATOM 788 O O . LEU A 1 102 ? -11.274 5.776 -0.268 1.00 74.94 102 LEU A O 1
ATOM 792 N N . LEU A 1 103 ? -11.215 5.811 1.981 1.00 81.81 103 LEU A N 1
ATOM 793 C CA . LEU A 1 103 ? -10.701 4.459 2.125 1.00 81.81 103 LEU A CA 1
ATOM 794 C C . LEU A 1 103 ? -11.749 3.439 1.692 1.00 81.81 103 LEU A C 1
ATOM 796 O O . LEU A 1 103 ? -12.917 3.511 2.080 1.00 81.81 103 LEU A O 1
ATOM 800 N N . VAL A 1 104 ? -11.299 2.453 0.927 1.00 84.50 104 VAL A N 1
ATOM 801 C CA . VAL A 1 104 ? -12.133 1.334 0.493 1.00 84.50 104 VAL A CA 1
ATOM 802 C C . VAL A 1 104 ? -11.865 0.158 1.409 1.00 84.50 104 VAL A C 1
ATOM 804 O O . VAL A 1 104 ? -10.721 -0.258 1.557 1.00 84.50 104 VAL A O 1
ATOM 807 N N . VAL A 1 105 ? -12.908 -0.386 2.024 1.00 87.69 105 VAL A N 1
ATOM 808 C CA . VAL A 1 105 ? -12.769 -1.537 2.919 1.00 87.69 105 VAL A CA 1
ATOM 809 C C . VAL A 1 105 ? -12.966 -2.819 2.121 1.00 87.69 105 VAL A C 1
ATOM 811 O O . VAL A 1 105 ? -13.982 -2.953 1.442 1.00 87.69 105 VAL A O 1
ATOM 814 N N . ASP A 1 106 ? -12.001 -3.735 2.183 1.00 87.81 106 ASP A N 1
ATOM 815 C CA . ASP A 1 106 ? -12.155 -5.076 1.611 1.00 87.81 106 ASP A CA 1
ATOM 816 C C . ASP A 1 106 ? -12.900 -6.035 2.559 1.00 87.81 106 ASP A C 1
ATOM 818 O O . ASP A 1 106 ? -13.230 -5.693 3.698 1.00 87.81 106 ASP A O 1
ATOM 822 N N . ASP A 1 107 ? -13.158 -7.258 2.090 1.00 87.31 107 ASP A N 1
ATOM 823 C CA . ASP A 1 107 ? -13.869 -8.289 2.859 1.00 87.31 107 ASP A CA 1
ATOM 824 C C . ASP A 1 107 ? -13.112 -8.732 4.128 1.00 87.31 107 ASP A C 1
ATOM 826 O O . ASP A 1 107 ? -13.720 -9.233 5.077 1.00 87.31 107 ASP A O 1
ATOM 8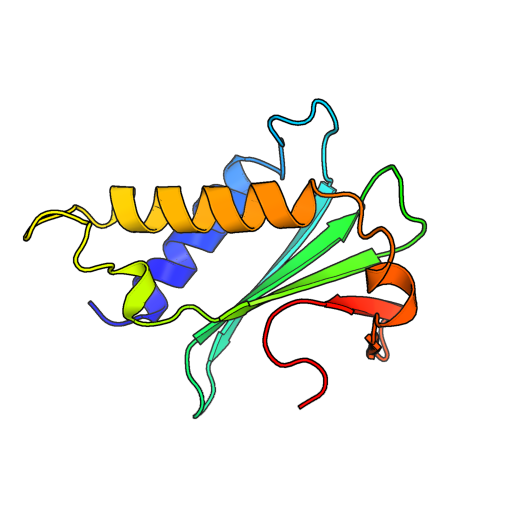30 N N . ASP A 1 108 ? -11.797 -8.500 4.183 1.00 86.12 108 ASP A N 1
ATOM 831 C CA . ASP A 1 108 ? -10.956 -8.750 5.354 1.00 86.12 108 ASP A CA 1
ATOM 832 C C . ASP A 1 108 ? -10.943 -7.553 6.329 1.00 86.12 108 ASP A C 1
ATOM 834 O O . ASP A 1 108 ? -10.327 -7.613 7.400 1.00 86.12 108 ASP A O 1
ATOM 838 N N . GLY A 1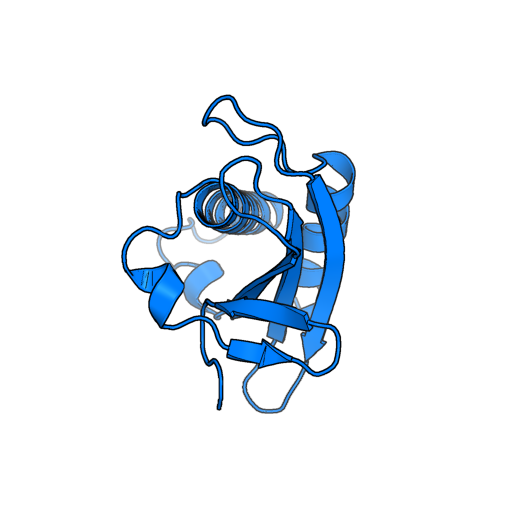 109 ? -11.622 -6.448 6.016 1.00 87.44 109 GLY A N 1
ATOM 839 C CA . GLY A 1 109 ? -11.642 -5.243 6.843 1.00 87.44 109 GLY A CA 1
ATOM 840 C C . GLY A 1 109 ? -10.362 -4.404 6.754 1.00 87.44 109 GLY A C 1
ATOM 841 O O . GLY A 1 109 ? -10.080 -3.628 7.674 1.00 87.44 109 GLY A O 1
ATOM 842 N N . VAL A 1 110 ? -9.559 -4.572 5.699 1.00 88.62 110 VAL A N 1
ATOM 843 C CA . VAL A 1 110 ? -8.414 -3.705 5.389 1.00 88.62 110 VAL A CA 1
ATOM 844 C C . VAL A 1 110 ? -8.913 -2.466 4.656 1.00 88.62 110 VAL A C 1
ATOM 846 O O . VAL A 1 110 ? -9.660 -2.559 3.686 1.00 88.62 110 VAL A O 1
ATOM 849 N N . GLN A 1 111 ? -8.491 -1.295 5.127 1.00 89.12 111 GLN A N 1
ATOM 850 C CA . GLN A 1 111 ? -8.865 -0.003 4.560 1.00 89.12 111 GLN A CA 1
ATOM 851 C C . GLN A 1 111 ? -7.806 0.449 3.544 1.00 89.12 111 GLN A C 1
ATOM 853 O O . GLN A 1 111 ? -6.707 0.858 3.925 1.00 89.12 111 GLN A O 1
ATOM 858 N N . TRP A 1 112 ? -8.129 0.343 2.258 1.00 87.62 112 TRP A N 1
ATOM 859 C CA . TRP A 1 112 ? 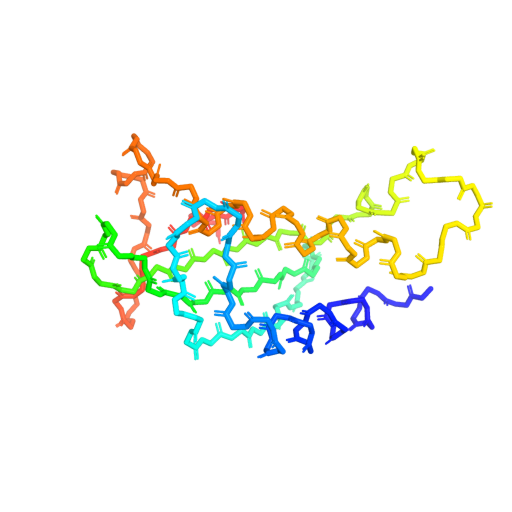-7.222 0.554 1.134 1.00 87.62 112 TRP A CA 1
ATOM 860 C C . TRP A 1 112 ? -7.190 1.994 0.622 1.00 87.62 112 TRP A C 1
ATOM 862 O O . TRP A 1 112 ? -8.224 2.659 0.537 1.00 87.62 112 TRP A O 1
ATOM 872 N N . TRP A 1 113 ? -5.994 2.429 0.220 1.00 86.12 113 TRP A N 1
ATOM 873 C CA . TRP A 1 113 ? -5.710 3.681 -0.480 1.00 86.12 113 TRP A CA 1
ATOM 874 C C . TRP A 1 113 ? -4.476 3.543 -1.389 1.00 86.12 113 TRP A C 1
ATOM 876 O O . TRP A 1 113 ? -3.810 2.503 -1.401 1.00 86.12 113 TRP A O 1
ATOM 886 N N . GLY A 1 114 ? -4.180 4.596 -2.151 1.00 79.44 114 GLY A N 1
ATOM 887 C CA . GLY A 1 114 ? -3.095 4.626 -3.132 1.00 79.44 114 GLY A CA 1
ATOM 888 C C . GLY A 1 114 ? -3.605 4.510 -4.566 1.00 79.44 114 GLY A C 1
ATOM 889 O O . GLY A 1 114 ? -4.773 4.796 -4.851 1.00 79.44 114 GLY A O 1
ATOM 890 N N . ASP A 1 115 ? -2.724 4.109 -5.474 1.00 72.31 115 ASP A N 1
ATOM 891 C CA . ASP A 1 115 ? -2.995 4.158 -6.905 1.00 72.31 115 ASP A CA 1
ATOM 892 C C . ASP A 1 115 ? -4.008 3.091 -7.333 1.00 72.31 115 ASP A C 1
ATOM 894 O O . ASP A 1 115 ? -3.777 1.881 -7.215 1.00 72.31 115 ASP A O 1
ATOM 898 N N . GLY A 1 116 ? -5.126 3.556 -7.897 1.00 61.06 116 GLY A N 1
ATOM 899 C CA . GLY A 1 116 ? -6.077 2.718 -8.625 1.00 61.06 116 GLY A CA 1
ATOM 900 C C . GLY A 1 116 ? -7.105 1.958 -7.782 1.00 61.06 116 GLY A C 1
ATOM 901 O O . GLY A 1 116 ? -7.548 0.912 -8.243 1.00 61.06 116 GLY A O 1
ATOM 902 N N . TYR A 1 117 ? -7.514 2.437 -6.594 1.00 56.69 117 TYR A N 1
ATOM 903 C CA . TYR A 1 117 ? -8.599 1.794 -5.825 1.00 56.69 117 TYR A CA 1
ATOM 904 C C . TYR A 1 117 ? -9.894 2.615 -5.654 1.00 56.69 117 TYR A C 1
ATOM 906 O O . TYR A 1 117 ? -9.809 3.802 -5.334 1.00 56.69 117 TYR A O 1
ATOM 914 N N . PRO A 1 118 ? -11.085 1.977 -5.775 1.00 54.75 118 PRO A N 1
ATOM 915 C CA . PRO A 1 118 ? -11.328 0.662 -6.374 1.00 54.75 118 PRO A CA 1
ATOM 916 C C . PRO A 1 118 ? -11.630 0.834 -7.872 1.00 54.75 118 PRO A C 1
ATOM 918 O O . PRO A 1 118 ? -12.717 1.284 -8.242 1.00 54.75 118 PRO A O 1
ATOM 921 N N . GLY A 1 119 ? -10.647 0.514 -8.716 1.00 41.88 119 GLY A N 1
ATOM 922 C CA . GLY A 1 119 ? -10.880 0.047 -10.082 1.00 41.88 119 GLY A CA 1
ATOM 923 C C . GLY A 1 119 ? -10.929 -1.471 -10.083 1.00 41.88 119 GLY A C 1
ATOM 924 O O . GLY A 1 119 ? -10.065 -2.059 -9.396 1.00 41.88 119 GLY A O 1
#

Sequence (119 aa):
MPFSELARLLLQELDRTQGRTDMGFAVALERTWLEVDDGGEALRVVYRHPLHGGRLGLRVLVHEEHRSPLLPAGAHLADVLRVLLQEVTDAVGEPLGRSAGLLVVDDDGVQWWGDGYPG

Organism: NCBI:txid2339232

Radius of gyration: 14.29 Å; chains: 1; bounding box: 37×23×33 Å

pLDDT: mean 71.19, std 12.34, range [41.88, 89.38]